Protein AF-A0A382DZ27-F1 (afdb_monomer_lite)

pLDDT: mean 84.79, std 19.78, range [27.97, 98.88]

Foldseek 3Di:
DPVPPLVCPLVVVVVVVVVVPVVDPDDPVCVVVVSPPGADDDAKDKEFDQDAAPEEDEAKGKTWMDIDDPQAWQWKWKDKQNDTDDIDRDPRHIDTDGCLQDDAQDKIKIKMWIAHPSRRIDIYDIGIYGYHQWDDFPNDTDRLNPAQEDACCPPPDDDDGPPSVVSNVNHDYYHND

Secondary structure (DSSP, 8-state):
--TTTHHHHHHHHHHHHHHHHTTS---STTHHHHTTSS---PPPEEEE-S--TTEEE-SEEEEEEEEE-TT-EEEEEEEETTEEEEEE-SSSEEEEEE-TTS-TT-EEEEEEEEEETT--EEEPPPEEEEE--EEEETTEEEETTT--EEE-TTS---SPPPGGGGG-TT--EEE--

Radius of gyration: 27.06 Å; chains: 1; bounding box: 63×28×80 Å

InterPro domains:
  IPR013783 Immunoglobulin-like fold [G3DSA:2.60.40.10] (42-137)
  IPR025875 Leucine rich repeat 4 [PF12799] (148-176)
  IPR032675 Leucine-rich repeat domain superfamily [G3DSA:3.80.10.10] (139-177)

Sequence (177 aa):
MVFKVYFKICFVNFVYIVKLYMKKTLPLLPILFLIYWGCDKTPPTVSISSHNSGQFVNQTVTIIVTTQDNKGISRVEFFIDDSHISTDSKSPYEYNWNTTQYDDGSEHIVKVISYDNFDNSTESQPILLIIDNRVYLWGEYYSVLNTTELDLSSNQITGSIPPEIRNLTNLTSLNLS

Organism: NCBI:txid408172

Structure (mmCIF, N/CA/C/O backbone):
data_AF-A0A382DZ27-F1
#
_entry.id   AF-A0A382DZ27-F1
#
loop_
_atom_site.group_PDB
_atom_site.id
_atom_site.type_symbol
_atom_site.label_atom_id
_atom_site.label_alt_id
_atom_site.label_comp_id
_atom_site.label_asym_id
_atom_site.label_entity_id
_atom_site.label_seq_id
_atom_site.pdbx_PDB_ins_code
_atom_site.Cartn_x
_atom_site.Cartn_y
_atom_site.Cartn_z
_atom_site.occupancy
_atom_site.B_iso_or_equiv
_atom_site.auth_seq_id
_atom_site.auth_comp_id
_atom_site.auth_asym_id
_atom_site.auth_atom_id
_atom_site.pdbx_PDB_model_num
ATOM 1 N N . MET A 1 1 ? 24.396 -15.685 -7.173 1.00 39.00 1 MET A N 1
ATOM 2 C CA . MET A 1 1 ? 24.407 -16.409 -8.469 1.00 39.00 1 MET A CA 1
ATOM 3 C C . MET A 1 1 ? 23.460 -15.743 -9.484 1.00 39.00 1 MET A C 1
ATOM 5 O O . MET A 1 1 ? 22.723 -16.434 -10.165 1.00 39.00 1 MET A O 1
ATOM 9 N N . VAL A 1 2 ? 23.486 -14.404 -9.615 1.00 34.19 2 VAL A N 1
ATOM 10 C CA . VAL A 1 2 ? 22.528 -13.648 -10.465 1.00 34.19 2 VAL A CA 1
ATOM 11 C C . VAL A 1 2 ? 23.233 -12.668 -11.426 1.00 34.19 2 VAL A C 1
ATOM 13 O O . VAL A 1 2 ? 22.776 -12.455 -12.540 1.00 34.19 2 VAL A O 1
ATOM 16 N N . PHE A 1 3 ? 24.455 -12.220 -11.112 1.00 27.97 3 PHE A N 1
ATOM 17 C CA . PHE A 1 3 ? 25.278 -11.376 -12.001 1.00 27.97 3 PHE A CA 1
ATOM 18 C C . PHE A 1 3 ? 25.786 -12.056 -13.292 1.00 27.97 3 PHE A C 1
ATOM 20 O O . PHE A 1 3 ? 26.314 -11.392 -14.179 1.00 27.97 3 PHE A O 1
ATOM 27 N N . LYS A 1 4 ? 25.649 -13.383 -13.425 1.00 28.03 4 LYS A N 1
ATOM 28 C CA . LYS A 1 4 ? 26.216 -14.155 -14.550 1.00 28.03 4 LYS A CA 1
ATOM 29 C C . LYS A 1 4 ? 25.257 -14.345 -15.736 1.00 28.03 4 LYS A C 1
ATOM 31 O O . LYS A 1 4 ? 25.682 -14.885 -16.755 1.00 28.03 4 LYS A O 1
ATOM 36 N N . VAL A 1 5 ? 23.992 -13.929 -15.617 1.00 35.69 5 VAL A N 1
ATOM 37 C CA . VAL A 1 5 ? 22.956 -14.193 -16.637 1.00 35.69 5 VAL A CA 1
ATOM 38 C C . VAL A 1 5 ? 22.749 -12.997 -17.582 1.00 35.69 5 VAL A C 1
ATOM 40 O O . VAL A 1 5 ? 22.681 -13.207 -18.790 1.00 35.69 5 VAL A O 1
ATOM 43 N N . TYR A 1 6 ? 22.799 -11.751 -17.097 1.00 38.47 6 TYR A N 1
ATOM 44 C CA . TYR A 1 6 ? 22.584 -10.554 -17.935 1.00 38.47 6 TYR A CA 1
ATOM 45 C C . TYR A 1 6 ? 23.713 -10.252 -18.920 1.00 38.47 6 TYR A C 1
ATOM 47 O O . TYR A 1 6 ? 23.461 -9.856 -20.058 1.00 38.47 6 TYR A O 1
ATOM 55 N N . PHE A 1 7 ? 24.960 -10.573 -18.555 1.00 38.50 7 PHE A N 1
ATOM 56 C CA . PHE A 1 7 ? 26.080 -10.506 -19.499 1.00 38.50 7 PHE A CA 1
ATOM 57 C C . PHE A 1 7 ? 25.850 -11.412 -20.720 1.00 38.50 7 PHE A C 1
ATOM 59 O O . PHE A 1 7 ? 26.434 -11.199 -21.774 1.00 38.50 7 PHE A O 1
ATOM 66 N N . LYS A 1 8 ? 24.977 -12.420 -20.613 1.00 42.62 8 LYS A N 1
ATOM 67 C CA . LYS A 1 8 ? 24.730 -13.382 -21.681 1.00 42.62 8 LYS A CA 1
ATOM 68 C C . LYS A 1 8 ? 23.826 -12.816 -22.782 1.00 42.62 8 LYS A C 1
ATOM 70 O O . LYS A 1 8 ? 24.073 -13.129 -23.934 1.00 42.62 8 LYS A O 1
ATOM 75 N N . ILE A 1 9 ? 22.846 -11.954 -22.498 1.00 46.66 9 ILE A N 1
ATOM 76 C CA . ILE A 1 9 ? 21.871 -11.517 -23.522 1.00 46.66 9 ILE A CA 1
ATOM 77 C C . ILE A 1 9 ? 22.443 -10.414 -24.427 1.00 46.66 9 ILE A C 1
ATOM 79 O O . ILE A 1 9 ? 22.418 -10.565 -25.651 1.00 46.66 9 ILE A O 1
ATOM 83 N N . CYS A 1 10 ? 23.077 -9.374 -23.867 1.00 53.38 10 CYS A N 1
ATOM 84 C CA . CYS A 1 10 ? 23.741 -8.354 -24.693 1.00 53.38 10 CYS A CA 1
ATOM 85 C C . CYS A 1 10 ? 24.974 -8.915 -25.443 1.00 53.38 10 CYS A C 1
ATOM 87 O O . CYS A 1 10 ? 25.313 -8.435 -26.523 1.00 53.38 10 CYS A O 1
ATOM 89 N N . PHE A 1 11 ? 25.609 -9.985 -24.938 1.00 51.81 11 PHE A N 1
ATOM 90 C CA . PHE A 1 11 ? 26.748 -10.642 -25.599 1.00 51.81 11 PHE A CA 1
ATOM 91 C C . PHE A 1 11 ? 26.336 -11.709 -26.634 1.00 51.81 11 PHE A C 1
ATOM 93 O O . PHE A 1 11 ? 27.044 -11.912 -27.617 1.00 51.81 11 PHE A O 1
ATOM 100 N N . VAL A 1 12 ? 25.187 -12.381 -26.482 1.00 52.03 12 VAL A N 1
ATOM 101 C CA . VAL A 1 12 ? 24.709 -13.390 -27.454 1.00 52.03 12 VAL A CA 1
ATOM 102 C C . VAL A 1 12 ? 24.369 -12.754 -28.806 1.00 52.03 12 VAL A C 1
ATOM 104 O O . VAL A 1 12 ? 24.756 -13.308 -29.838 1.00 52.03 12 VAL A O 1
ATOM 107 N N . ASN A 1 13 ? 23.754 -11.565 -28.822 1.00 51.75 13 ASN A N 1
ATOM 108 C CA . ASN A 1 13 ? 23.554 -10.806 -30.065 1.00 51.75 13 ASN A CA 1
ATOM 109 C C . ASN A 1 13 ? 24.892 -10.393 -30.700 1.00 51.75 13 ASN A C 1
ATOM 111 O O . ASN A 1 13 ? 25.068 -10.522 -31.910 1.00 51.75 13 ASN A O 1
ATOM 115 N N . PHE A 1 14 ? 25.876 -10.001 -29.885 1.00 54.84 14 PHE A N 1
ATOM 116 C CA . PHE A 1 14 ? 27.221 -9.667 -30.355 1.00 54.84 14 PHE A CA 1
ATOM 117 C C . PHE A 1 14 ? 27.921 -10.865 -31.029 1.00 54.84 14 PHE A C 1
ATOM 119 O O . PHE A 1 14 ? 28.419 -10.742 -32.147 1.00 54.84 14 PHE A O 1
ATOM 126 N N . VAL A 1 15 ? 27.894 -12.058 -30.420 1.00 54.09 15 VAL A N 1
ATOM 127 C CA . VAL A 1 15 ? 28.531 -13.268 -30.982 1.00 54.09 15 VAL A CA 1
ATOM 128 C C . VAL A 1 15 ? 27.838 -13.748 -32.263 1.00 54.09 15 VAL A C 1
ATOM 130 O O . VAL A 1 15 ? 28.518 -14.166 -33.202 1.00 54.09 15 VAL A O 1
ATOM 133 N N . TYR A 1 16 ? 26.504 -13.685 -32.340 1.00 53.78 16 TYR A N 1
ATOM 134 C CA . TYR A 1 16 ? 25.759 -14.115 -33.531 1.00 53.78 16 TYR A CA 1
ATOM 135 C C . TYR A 1 16 ? 26.014 -13.189 -34.733 1.00 53.78 16 TYR A C 1
ATOM 137 O O . TYR A 1 16 ? 26.235 -13.668 -35.849 1.00 53.78 16 TYR A O 1
ATOM 145 N N . ILE A 1 17 ? 26.090 -11.874 -34.492 1.00 53.06 17 ILE A N 1
ATOM 146 C CA . ILE A 1 17 ? 26.438 -10.868 -35.506 1.00 53.06 17 ILE A CA 1
ATOM 147 C C . ILE A 1 17 ? 27.877 -11.076 -36.006 1.00 53.06 17 ILE A C 1
ATOM 149 O O . ILE A 1 17 ? 28.097 -11.136 -37.216 1.00 53.06 17 ILE A O 1
ATOM 153 N N . VAL A 1 18 ? 28.847 -11.303 -35.111 1.00 53.44 18 VAL A N 1
ATOM 154 C CA . VAL A 1 18 ? 30.246 -11.599 -35.488 1.00 53.44 18 VAL A CA 1
ATOM 155 C C . VAL A 1 18 ? 30.354 -12.883 -36.331 1.00 53.44 18 VAL A C 1
ATOM 157 O O . VAL A 1 18 ? 31.109 -12.931 -37.305 1.00 53.44 18 VAL A O 1
ATOM 160 N N . LYS A 1 19 ? 29.563 -13.921 -36.024 1.00 51.75 19 LYS A N 1
ATOM 161 C CA . LYS A 1 19 ? 29.595 -15.219 -36.729 1.00 51.75 19 LYS A CA 1
ATOM 162 C C . LYS A 1 19 ? 29.004 -15.163 -38.146 1.00 51.75 19 LYS A C 1
ATOM 164 O O . LYS A 1 19 ? 29.473 -15.889 -39.023 1.00 51.75 19 LYS A O 1
ATOM 169 N N . LEU A 1 20 ? 28.013 -14.302 -38.388 1.00 48.69 20 LEU A N 1
ATOM 170 C CA . LEU A 1 20 ? 27.491 -14.009 -39.732 1.00 48.69 20 LEU A CA 1
ATOM 171 C C . LEU A 1 20 ? 28.478 -13.162 -40.560 1.00 48.69 20 LEU A C 1
ATOM 173 O O . LEU A 1 20 ? 28.578 -13.353 -41.773 1.00 48.69 20 LEU A O 1
ATOM 177 N N . TYR A 1 21 ? 29.253 -12.291 -39.906 1.00 50.06 21 TYR A N 1
ATOM 178 C CA . TYR A 1 21 ? 30.244 -11.413 -40.541 1.00 50.06 21 TYR A CA 1
ATOM 179 C C . TYR A 1 21 ? 31.521 -12.130 -40.997 1.00 50.06 21 TYR A C 1
ATOM 181 O O . TYR A 1 21 ? 32.028 -11.837 -42.076 1.00 50.06 21 TYR A O 1
ATOM 189 N N . MET A 1 22 ? 31.997 -13.140 -40.263 1.00 53.91 22 MET A N 1
ATOM 190 C CA . MET A 1 22 ? 33.170 -13.947 -40.659 1.00 53.91 22 MET A CA 1
ATOM 191 C C . MET A 1 22 ? 32.984 -14.723 -41.983 1.00 53.91 22 MET A C 1
ATOM 193 O O . MET A 1 22 ? 33.917 -15.369 -42.454 1.00 53.91 22 MET A O 1
ATOM 197 N N . LYS A 1 23 ? 31.791 -14.675 -42.596 1.00 54.47 23 LYS A N 1
ATOM 198 C CA . LYS A 1 23 ? 31.487 -15.282 -43.901 1.00 54.47 23 LYS A CA 1
ATOM 199 C C . LYS A 1 23 ? 31.355 -14.286 -45.063 1.00 54.47 23 LYS A C 1
ATOM 201 O O . LYS A 1 23 ? 31.225 -14.742 -46.197 1.00 54.47 23 LYS A O 1
ATOM 206 N N . LYS A 1 24 ? 31.379 -12.963 -44.840 1.00 51.59 24 LYS A N 1
ATOM 207 C CA . LYS A 1 24 ? 31.297 -11.958 -45.919 1.00 51.59 24 LYS A CA 1
ATOM 208 C C . LYS A 1 24 ? 32.188 -10.749 -45.631 1.00 51.59 24 LYS A C 1
ATOM 210 O O . LYS A 1 24 ? 32.044 -10.092 -44.608 1.00 51.59 24 LYS A O 1
ATOM 215 N N . THR A 1 25 ? 33.067 -10.426 -46.576 1.00 55.50 25 THR A N 1
ATOM 216 C CA . THR A 1 25 ? 33.935 -9.240 -46.566 1.00 55.50 25 THR A CA 1
ATOM 217 C C . THR A 1 25 ? 33.110 -7.962 -46.768 1.00 55.50 25 THR A C 1
ATOM 219 O O . THR A 1 25 ? 33.001 -7.455 -47.882 1.00 55.50 25 THR A O 1
ATOM 222 N N . LEU A 1 26 ? 32.484 -7.460 -45.704 1.00 53.16 26 LEU A N 1
ATOM 223 C CA . LEU A 1 26 ? 31.888 -6.121 -45.657 1.00 53.16 26 LEU A CA 1
ATOM 224 C C . LEU A 1 26 ? 32.853 -5.146 -44.955 1.00 53.16 26 LEU A C 1
ATOM 226 O O . LEU A 1 26 ? 33.535 -5.553 -44.011 1.00 53.16 26 LEU A O 1
ATOM 230 N N . PRO A 1 27 ? 32.945 -3.877 -45.402 1.00 55.03 27 PRO A N 1
ATOM 231 C CA . PRO A 1 27 ? 33.839 -2.886 -44.803 1.00 55.03 27 PRO A CA 1
ATOM 232 C C . PRO A 1 27 ? 33.470 -2.632 -43.333 1.00 55.03 27 PRO A C 1
ATOM 234 O O . PRO A 1 27 ? 32.300 -2.699 -42.980 1.00 55.03 27 PRO A O 1
ATOM 237 N N . LEU A 1 28 ? 34.455 -2.313 -42.484 1.00 52.47 28 LEU A N 1
ATOM 238 C CA . LEU A 1 28 ? 34.306 -2.138 -41.024 1.00 52.47 28 LEU A CA 1
ATOM 239 C C . LEU A 1 28 ? 33.434 -0.934 -40.602 1.00 52.47 28 LEU A C 1
ATOM 241 O O . LEU A 1 28 ? 33.031 -0.839 -39.444 1.00 52.47 28 LEU A O 1
ATOM 245 N N . LEU A 1 29 ? 33.129 -0.009 -41.517 1.00 50.12 29 LEU A N 1
ATOM 246 C CA . LEU A 1 29 ? 32.519 1.284 -41.186 1.00 50.12 29 LEU A CA 1
ATOM 247 C C . LEU A 1 29 ? 31.009 1.304 -40.825 1.00 50.12 29 LEU A C 1
ATOM 249 O O . LEU A 1 29 ? 30.630 2.226 -40.109 1.00 50.12 29 LEU A O 1
ATOM 253 N N . PRO A 1 30 ? 30.126 0.349 -41.199 1.00 51.31 30 PRO A N 1
ATOM 254 C CA . PRO A 1 30 ? 28.753 0.318 -40.692 1.00 51.31 30 PRO A CA 1
ATOM 255 C C . PRO A 1 30 ? 28.637 -0.408 -39.335 1.00 51.31 30 PRO A C 1
ATOM 257 O O . PRO A 1 30 ? 27.558 -0.450 -38.748 1.00 51.31 30 PRO A O 1
ATOM 260 N N . ILE A 1 31 ? 29.727 -0.988 -38.814 1.00 48.97 31 ILE A N 1
ATOM 261 C CA . ILE A 1 31 ? 29.699 -1.905 -37.659 1.00 48.97 31 ILE A CA 1
ATOM 262 C C . ILE A 1 31 ? 29.594 -1.155 -36.325 1.00 48.97 31 ILE A C 1
ATOM 264 O O . ILE A 1 31 ? 28.965 -1.654 -35.393 1.00 48.97 31 ILE A O 1
ATOM 268 N N . LEU A 1 32 ? 30.114 0.075 -36.236 1.00 47.22 32 LEU A N 1
ATOM 269 C CA . LEU A 1 32 ? 29.986 0.889 -35.020 1.00 47.22 32 LEU A CA 1
ATOM 270 C C . LEU A 1 32 ? 28.517 1.261 -34.718 1.00 47.22 32 LEU A C 1
ATOM 272 O O . LEU A 1 32 ? 28.166 1.479 -33.563 1.00 47.22 32 LEU A O 1
ATOM 276 N N . PHE A 1 33 ? 27.645 1.264 -35.736 1.00 48.16 33 PHE A N 1
ATOM 277 C CA . PHE A 1 33 ? 26.234 1.652 -35.614 1.00 48.16 33 PHE A CA 1
ATOM 278 C C . PHE A 1 33 ? 25.325 0.524 -35.087 1.00 48.16 33 PHE A C 1
ATOM 280 O O . PHE A 1 33 ? 24.281 0.793 -34.504 1.00 48.16 33 PHE A O 1
ATOM 287 N N . LEU A 1 34 ? 25.723 -0.747 -35.240 1.00 47.00 34 LEU A N 1
ATOM 288 C CA . LEU A 1 34 ? 24.905 -1.906 -34.843 1.00 47.00 34 LEU A CA 1
ATOM 289 C C . LEU A 1 34 ? 25.119 -2.346 -33.385 1.00 47.00 34 LEU A C 1
ATOM 291 O O . LEU A 1 34 ? 24.258 -3.005 -32.810 1.00 47.00 34 LEU A O 1
ATOM 295 N N . ILE A 1 35 ? 26.244 -1.973 -32.767 1.00 49.31 35 ILE A N 1
ATOM 296 C CA . ILE A 1 35 ? 26.586 -2.366 -31.386 1.00 49.31 35 ILE A CA 1
ATOM 297 C C . ILE A 1 35 ? 25.888 -1.450 -30.355 1.00 49.31 35 ILE A C 1
ATOM 299 O O . ILE A 1 35 ? 25.727 -1.831 -29.199 1.00 49.31 35 ILE A O 1
ATOM 303 N N . TYR A 1 36 ? 25.408 -0.270 -30.773 1.00 49.34 36 TYR A N 1
ATOM 304 C CA . TYR A 1 36 ? 24.824 0.755 -29.893 1.00 49.34 36 TYR A CA 1
ATOM 305 C C . TYR A 1 36 ? 23.282 0.734 -29.807 1.00 49.34 36 TYR A C 1
ATOM 307 O O . TYR A 1 36 ? 22.690 1.623 -29.204 1.00 49.34 36 TYR A O 1
ATOM 315 N N . TRP A 1 37 ? 22.606 -0.252 -30.411 1.00 51.59 37 TRP A N 1
ATOM 316 C CA . TRP A 1 37 ? 21.138 -0.246 -30.576 1.00 51.59 37 TRP A CA 1
ATOM 317 C C . TRP A 1 37 ? 20.382 -1.404 -29.898 1.00 51.59 37 TRP A C 1
ATOM 319 O O . TRP A 1 37 ? 19.189 -1.569 -30.142 1.00 51.59 37 TRP A O 1
ATOM 329 N N . GLY A 1 38 ? 21.031 -2.205 -29.043 1.00 63.28 38 GLY A N 1
ATOM 330 C CA . GLY A 1 38 ? 20.425 -3.449 -28.530 1.00 63.28 38 GLY A CA 1
ATOM 331 C C . GLY A 1 38 ? 20.504 -3.717 -27.026 1.00 63.28 38 GLY A C 1
ATOM 332 O O . GLY A 1 38 ? 20.096 -4.795 -26.610 1.00 63.28 38 GLY A O 1
ATOM 333 N N . CYS A 1 39 ? 21.045 -2.808 -26.216 1.00 75.56 39 CYS A N 1
ATOM 334 C CA . CYS A 1 39 ? 21.205 -3.020 -24.775 1.00 75.56 39 CYS A CA 1
ATOM 335 C C . CYS A 1 39 ? 20.844 -1.721 -24.052 1.00 75.56 39 CYS A C 1
ATOM 337 O O . CYS A 1 39 ? 21.488 -0.703 -24.314 1.00 75.56 39 CYS A O 1
ATOM 339 N N . ASP A 1 40 ? 19.823 -1.750 -23.196 1.00 87.56 40 ASP A N 1
ATOM 340 C CA . ASP A 1 40 ? 19.620 -0.677 -22.225 1.00 87.56 40 ASP A CA 1
ATOM 341 C C . ASP A 1 40 ? 20.504 -0.911 -20.998 1.00 87.56 40 ASP A C 1
ATOM 343 O O . ASP A 1 40 ? 20.808 -2.051 -20.646 1.00 87.56 40 ASP A O 1
ATOM 347 N N . LYS A 1 41 ? 20.974 0.187 -20.416 1.00 91.88 41 LYS A N 1
ATOM 348 C CA . LYS A 1 41 ? 21.718 0.229 -19.152 1.00 91.88 41 LYS A CA 1
ATOM 349 C C . LYS A 1 41 ? 21.242 1.356 -18.244 1.00 91.88 41 LYS A C 1
ATOM 351 O O . LYS A 1 41 ? 21.776 1.514 -17.147 1.00 91.88 41 LYS A O 1
ATOM 356 N N . THR A 1 42 ? 20.334 2.198 -18.725 1.00 95.38 42 THR A N 1
ATOM 357 C CA . THR A 1 42 ? 19.740 3.253 -17.919 1.00 95.38 42 THR A CA 1
ATOM 358 C C . THR A 1 42 ? 18.727 2.584 -16.999 1.00 95.38 42 THR A C 1
ATOM 360 O O . THR A 1 42 ? 17.910 1.811 -17.484 1.00 95.38 42 THR A O 1
ATOM 363 N N . PRO A 1 43 ? 18.814 2.769 -15.677 1.00 96.81 43 PRO A N 1
ATOM 364 C CA . PRO A 1 43 ? 17.796 2.264 -14.777 1.00 96.81 43 PRO A CA 1
ATOM 365 C C . PRO A 1 43 ? 16.578 3.201 -14.743 1.00 96.81 43 PRO A C 1
ATOM 367 O O . PRO A 1 43 ? 16.726 4.408 -14.970 1.00 96.81 43 PRO A O 1
ATOM 370 N N . PRO A 1 44 ? 15.393 2.682 -14.379 1.00 98.44 44 PRO A N 1
ATOM 371 C CA . PRO A 1 44 ? 14.185 3.488 -14.281 1.00 98.44 44 PRO A CA 1
ATOM 372 C C . PRO A 1 44 ? 14.301 4.555 -13.185 1.00 98.44 44 PRO A C 1
ATOM 374 O O . PRO A 1 44 ? 14.974 4.375 -12.173 1.00 98.44 44 PRO A O 1
ATOM 377 N N . THR A 1 45 ? 13.570 5.655 -13.324 1.00 98.56 45 THR A N 1
ATOM 378 C CA . THR A 1 45 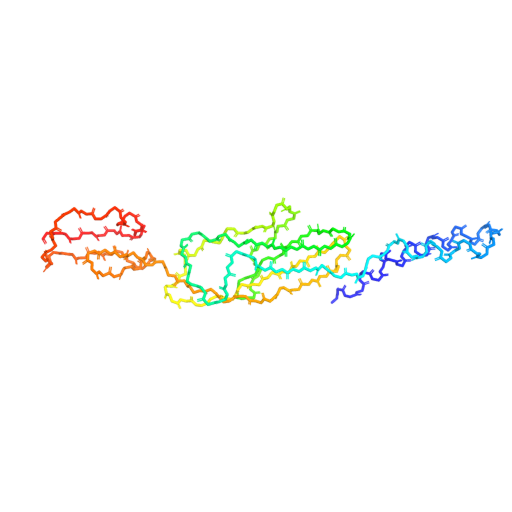? 13.246 6.549 -12.199 1.00 98.56 45 THR A CA 1
ATOM 379 C C . THR A 1 45 ? 12.024 6.016 -11.457 1.00 98.56 45 THR A C 1
ATOM 381 O O . THR A 1 45 ? 11.130 5.453 -12.091 1.00 98.56 45 THR A O 1
ATOM 384 N N . VAL A 1 46 ? 11.960 6.161 -10.130 1.00 98.75 46 VAL A N 1
ATOM 385 C CA . VAL A 1 46 ? 10.817 5.687 -9.331 1.00 98.75 46 VAL A CA 1
ATOM 386 C C . VAL A 1 46 ? 10.606 6.523 -8.066 1.00 98.75 46 VAL A C 1
ATOM 388 O O . VAL A 1 46 ? 11.563 6.891 -7.383 1.00 98.75 46 VAL A O 1
ATOM 391 N N . SER A 1 47 ? 9.346 6.805 -7.740 1.00 98.31 47 SER A N 1
ATOM 392 C CA . SER A 1 47 ? 8.920 7.419 -6.481 1.00 98.31 47 SER A CA 1
ATOM 393 C C . SER A 1 47 ? 7.516 6.957 -6.078 1.00 98.31 47 SER A C 1
ATOM 395 O O . SER A 1 47 ? 6.668 6.669 -6.924 1.00 98.31 47 SER A O 1
ATOM 397 N N . ILE A 1 48 ? 7.262 6.900 -4.769 1.00 98.62 48 ILE A N 1
ATOM 398 C CA . ILE A 1 48 ? 5.913 6.710 -4.224 1.00 98.62 48 ILE A CA 1
ATOM 399 C C . ILE A 1 48 ? 5.232 8.083 -4.203 1.00 98.62 48 ILE A C 1
ATOM 401 O O . ILE A 1 48 ? 5.775 9.024 -3.629 1.00 98.62 48 ILE A O 1
ATOM 405 N N . SER A 1 49 ? 4.074 8.210 -4.853 1.00 97.12 49 SER A N 1
ATOM 406 C CA . SER A 1 49 ? 3.381 9.495 -5.047 1.00 97.12 49 SER A CA 1
ATOM 407 C C . SER A 1 49 ? 2.082 9.638 -4.254 1.00 97.12 49 SER A C 1
ATOM 409 O O . SER A 1 49 ? 1.516 10.726 -4.219 1.00 97.12 49 SER A O 1
ATOM 411 N N . SER A 1 50 ? 1.583 8.564 -3.636 1.00 97.06 50 SER A N 1
ATOM 412 C CA . SER A 1 50 ? 0.303 8.580 -2.914 1.00 97.06 50 SER A CA 1
ATOM 413 C C . SER A 1 50 ? 0.379 9.123 -1.483 1.00 97.06 50 SER A C 1
ATOM 415 O O . SER A 1 50 ? -0.638 9.578 -0.971 1.00 97.06 50 SER A O 1
ATOM 417 N N . HIS A 1 51 ? 1.544 9.070 -0.826 1.00 97.62 51 HIS A N 1
ATOM 418 C CA . HIS A 1 51 ? 1.679 9.381 0.604 1.00 97.62 51 HIS A CA 1
ATOM 419 C C . HIS A 1 51 ? 2.999 10.076 0.931 1.00 97.62 51 HIS A C 1
ATOM 421 O O . HIS A 1 51 ? 3.991 9.920 0.218 1.00 97.62 51 HIS A O 1
ATOM 427 N N . ASN A 1 52 ? 3.011 10.789 2.057 1.00 96.75 52 ASN A N 1
ATOM 428 C CA . ASN A 1 52 ? 4.221 11.366 2.634 1.00 96.75 52 ASN A CA 1
ATOM 429 C C . ASN A 1 52 ? 4.742 10.494 3.781 1.00 96.75 52 ASN A C 1
ATOM 431 O O . ASN A 1 52 ? 3.967 9.853 4.488 1.00 96.75 52 ASN A O 1
ATOM 435 N N . SER A 1 53 ? 6.057 10.511 3.998 1.00 98.12 53 SER A N 1
ATOM 436 C CA . SER A 1 53 ? 6.664 9.834 5.148 1.00 98.12 53 SER A CA 1
ATOM 437 C C . SER A 1 53 ? 6.178 10.447 6.472 1.00 98.12 53 SER A C 1
ATOM 439 O O . SER A 1 53 ? 6.100 11.669 6.595 1.00 98.12 53 SER A O 1
ATOM 441 N N . GLY A 1 54 ? 5.851 9.601 7.449 1.00 97.81 54 GLY A N 1
ATOM 442 C CA . GLY A 1 54 ? 5.274 9.952 8.750 1.00 97.81 54 GLY A CA 1
ATOM 443 C C . GLY A 1 54 ? 3.747 10.105 8.760 1.00 97.81 54 GLY A C 1
ATOM 444 O O . GLY A 1 54 ? 3.187 10.525 9.770 1.00 97.81 54 GLY A O 1
ATOM 445 N N . GLN A 1 55 ? 3.058 9.813 7.654 1.00 98.19 55 GLN A N 1
ATOM 446 C CA . GLN A 1 55 ? 1.605 9.952 7.564 1.00 98.19 55 GLN A CA 1
ATOM 447 C C . GLN A 1 55 ? 0.869 8.833 8.321 1.00 98.19 55 GLN A C 1
ATOM 449 O O . GLN A 1 55 ? 1.228 7.661 8.213 1.00 98.19 55 GLN A O 1
ATOM 454 N N . PHE A 1 56 ? -0.215 9.197 9.016 1.00 97.38 56 PHE A N 1
ATOM 455 C CA . PHE A 1 56 ? -1.179 8.240 9.564 1.00 97.38 56 PHE A CA 1
ATOM 456 C C . PHE A 1 56 ? -2.116 7.715 8.472 1.00 97.38 56 PHE A C 1
ATOM 458 O O . PHE A 1 56 ? -2.666 8.499 7.689 1.00 97.38 56 PHE A O 1
ATOM 465 N N . VAL A 1 57 ? -2.316 6.401 8.428 1.00 97.69 57 VAL A N 1
ATOM 466 C CA . VAL A 1 57 ? -3.156 5.716 7.438 1.00 97.69 57 VAL A CA 1
ATOM 467 C C . VAL A 1 57 ? -4.039 4.654 8.098 1.00 97.69 57 VAL A C 1
ATOM 469 O O . VAL A 1 57 ? -3.719 4.157 9.176 1.00 97.69 57 VAL A O 1
ATOM 472 N N . ASN A 1 58 ? -5.170 4.315 7.471 1.00 95.06 58 ASN A N 1
ATOM 473 C CA . ASN A 1 58 ? -6.128 3.361 8.028 1.00 95.06 58 ASN A CA 1
ATOM 474 C C . ASN A 1 58 ? -6.911 2.592 6.961 1.00 95.06 58 ASN A C 1
ATOM 476 O O . ASN A 1 58 ? -6.934 2.972 5.790 1.00 95.06 58 ASN A O 1
ATOM 480 N N . GLN A 1 59 ? -7.586 1.526 7.397 1.00 91.31 59 GLN A N 1
ATOM 481 C CA . GLN A 1 59 ? -8.413 0.657 6.560 1.00 91.31 59 GLN A CA 1
ATOM 482 C C . GLN A 1 59 ? -7.664 0.095 5.341 1.00 91.31 59 GLN A C 1
ATOM 484 O O . GLN A 1 59 ? -6.793 -0.754 5.479 1.00 91.31 59 GLN A O 1
ATOM 489 N N . THR A 1 60 ? -8.050 0.491 4.128 1.00 95.44 60 THR A N 1
ATOM 490 C CA . THR A 1 60 ? -7.363 0.108 2.894 1.00 95.44 60 THR A CA 1
ATOM 491 C C . THR A 1 60 ? -6.709 1.339 2.298 1.00 95.44 60 THR A C 1
ATOM 493 O O . THR A 1 60 ? -7.371 2.344 2.044 1.00 95.44 60 THR A O 1
ATOM 496 N N . VAL A 1 61 ? -5.408 1.233 2.061 1.00 97.25 61 VAL A N 1
ATOM 497 C CA . VAL A 1 61 ? -4.534 2.326 1.649 1.00 97.25 61 VAL A CA 1
ATOM 498 C C . VAL A 1 61 ? -3.959 1.995 0.279 1.00 97.25 61 VAL A C 1
ATOM 500 O O . VAL A 1 61 ? -3.294 0.974 0.117 1.00 97.25 61 VAL A O 1
ATOM 503 N N . THR A 1 62 ? -4.191 2.843 -0.722 1.00 98.38 62 THR A N 1
ATOM 504 C CA . THR A 1 62 ? -3.661 2.619 -2.076 1.00 98.38 62 THR A CA 1
ATOM 505 C C . THR A 1 62 ? -2.285 3.261 -2.225 1.00 98.38 62 THR A C 1
ATOM 507 O O . THR A 1 62 ? -2.151 4.484 -2.194 1.00 98.38 62 THR A O 1
ATOM 510 N N . ILE A 1 63 ? -1.248 2.446 -2.404 1.00 98.62 63 ILE A N 1
ATOM 511 C CA . ILE A 1 63 ? 0.110 2.898 -2.711 1.00 98.62 63 ILE A CA 1
ATOM 512 C C . ILE A 1 63 ? 0.231 3.093 -4.222 1.00 98.62 63 ILE A C 1
ATOM 514 O O . ILE A 1 63 ? 0.165 2.120 -4.967 1.00 98.62 63 ILE A O 1
ATOM 518 N N . ILE A 1 64 ? 0.420 4.337 -4.668 1.00 98.56 64 ILE A N 1
ATOM 519 C CA . ILE A 1 64 ? 0.562 4.694 -6.090 1.00 98.56 64 ILE A CA 1
ATOM 520 C C . ILE A 1 64 ? 2.021 5.036 -6.378 1.00 98.56 64 ILE A C 1
ATOM 522 O O . ILE A 1 64 ? 2.649 5.796 -5.632 1.00 98.56 64 ILE A O 1
ATOM 526 N N . VAL A 1 65 ? 2.545 4.502 -7.481 1.00 98.69 65 VAL A N 1
ATOM 527 C CA . VAL A 1 65 ? 3.943 4.662 -7.886 1.00 98.69 65 VAL A CA 1
ATOM 528 C C . VAL A 1 65 ? 4.046 5.438 -9.194 1.00 98.69 65 VAL A C 1
ATOM 530 O O . VAL A 1 65 ? 3.395 5.116 -10.188 1.00 98.69 65 VAL A O 1
ATOM 533 N N . THR A 1 66 ? 4.929 6.435 -9.214 1.00 98.31 66 THR A N 1
ATOM 534 C CA . THR A 1 66 ? 5.356 7.118 -10.437 1.00 98.31 66 THR A CA 1
ATOM 535 C C . THR A 1 66 ? 6.710 6.560 -10.855 1.00 98.31 66 THR A C 1
ATOM 537 O O . THR A 1 66 ? 7.667 6.593 -10.084 1.00 98.31 66 THR A O 1
ATOM 540 N N . THR A 1 67 ? 6.810 6.033 -12.074 1.00 98.62 67 THR A N 1
ATOM 541 C CA . THR A 1 67 ? 8.064 5.497 -12.611 1.00 98.62 67 THR A CA 1
ATOM 542 C C . THR A 1 67 ? 8.169 5.740 -14.111 1.00 98.62 67 THR A C 1
ATOM 544 O O . THR A 1 67 ? 7.160 5.756 -14.818 1.00 98.62 67 THR A O 1
ATOM 547 N N . GLN A 1 68 ? 9.386 5.978 -14.596 1.00 98.06 68 GLN A N 1
ATOM 548 C CA . GLN A 1 68 ? 9.644 6.253 -16.003 1.00 98.06 68 GLN A CA 1
ATOM 549 C C . GLN A 1 68 ? 11.030 5.758 -16.403 1.00 98.06 68 GLN A C 1
ATOM 551 O O . GLN A 1 68 ? 11.987 5.895 -15.643 1.00 98.06 68 GLN A O 1
ATOM 556 N N . ASP A 1 69 ? 11.124 5.225 -17.614 1.00 98.12 69 ASP A N 1
ATOM 557 C CA . ASP A 1 69 ? 12.356 4.725 -18.211 1.00 98.12 69 ASP A CA 1
ATOM 558 C C . ASP A 1 69 ? 12.326 4.927 -19.734 1.00 98.12 69 ASP A C 1
ATOM 560 O O . ASP A 1 69 ? 11.249 4.992 -20.336 1.00 98.12 69 ASP A O 1
ATOM 564 N N . ASN A 1 70 ? 13.492 5.025 -20.378 1.00 95.75 70 ASN A N 1
ATOM 565 C CA . ASN A 1 70 ? 13.598 5.248 -21.824 1.00 95.75 70 ASN A CA 1
ATOM 566 C C . ASN A 1 70 ? 13.262 4.021 -22.694 1.00 95.75 70 ASN A C 1
ATOM 568 O O . ASN A 1 70 ? 13.045 4.187 -23.899 1.00 95.75 70 ASN A O 1
ATOM 572 N N . LYS A 1 71 ? 13.230 2.805 -22.140 1.00 94.94 71 LYS A N 1
ATOM 573 C CA . LYS A 1 71 ? 12.781 1.569 -22.812 1.00 94.94 71 LYS A CA 1
ATOM 574 C C . LYS A 1 71 ? 11.556 0.937 -22.157 1.00 94.94 71 LYS A C 1
ATOM 576 O O . LYS A 1 71 ? 11.142 -0.156 -22.556 1.00 94.94 71 LYS A O 1
ATOM 581 N N . GLY A 1 72 ? 10.912 1.670 -21.257 1.00 95.75 72 GLY A N 1
ATOM 582 C CA . GLY A 1 72 ? 9.667 1.275 -20.620 1.00 95.75 72 GLY A CA 1
ATOM 583 C C . GLY A 1 72 ? 9.878 0.370 -19.412 1.00 95.75 72 GLY A C 1
ATOM 584 O O . GLY A 1 72 ? 10.937 -0.212 -19.202 1.00 95.75 72 GLY A O 1
ATOM 585 N N . ILE A 1 73 ? 8.822 0.264 -18.618 1.00 98.38 73 ILE A N 1
ATOM 586 C CA . ILE A 1 73 ? 8.823 -0.436 -17.337 1.00 98.38 73 ILE A CA 1
ATOM 587 C C . ILE A 1 73 ? 8.260 -1.843 -17.526 1.00 98.38 73 ILE A C 1
ATOM 589 O O . ILE A 1 73 ? 7.218 -2.018 -18.158 1.00 98.38 73 ILE A O 1
ATOM 593 N N . SER A 1 74 ? 8.949 -2.832 -16.962 1.00 98.38 74 SER A N 1
ATOM 594 C CA . SER A 1 74 ? 8.527 -4.233 -16.930 1.00 98.38 74 SER A CA 1
ATOM 595 C C . SER A 1 74 ? 7.600 -4.496 -15.746 1.00 98.38 74 SER A C 1
ATOM 597 O O . SER A 1 74 ? 6.510 -5.045 -15.911 1.00 98.38 74 SER A O 1
ATOM 599 N N . ARG A 1 75 ? 8.013 -4.078 -14.541 1.00 98.69 75 ARG A N 1
ATOM 600 C CA . ARG A 1 75 ? 7.247 -4.279 -13.304 1.00 98.69 75 ARG A CA 1
ATOM 601 C C . ARG A 1 75 ? 7.694 -3.357 -12.173 1.00 98.69 75 ARG A C 1
ATOM 603 O O . ARG A 1 75 ? 8.825 -2.879 -12.167 1.00 98.69 75 ARG A O 1
ATOM 610 N N . VAL A 1 76 ? 6.823 -3.202 -11.185 1.00 98.88 76 VAL A N 1
ATOM 611 C CA . VAL A 1 76 ? 7.093 -2.592 -9.884 1.00 98.88 76 VAL A CA 1
ATOM 612 C C . VAL A 1 76 ? 6.838 -3.633 -8.799 1.00 98.88 76 VAL A C 1
ATOM 614 O O . VAL A 1 76 ? 5.787 -4.268 -8.768 1.00 98.88 76 VAL A O 1
ATOM 617 N N . GLU A 1 77 ? 7.807 -3.827 -7.916 1.00 98.88 77 GLU A N 1
ATOM 618 C CA . GLU A 1 77 ? 7.713 -4.706 -6.753 1.00 98.88 77 GLU A CA 1
ATOM 619 C C . GLU A 1 77 ? 7.495 -3.861 -5.494 1.00 98.88 77 GLU A C 1
ATOM 621 O O . GLU A 1 77 ? 8.203 -2.878 -5.275 1.00 98.88 77 GLU A O 1
ATOM 626 N N . PHE A 1 78 ? 6.508 -4.234 -4.681 1.00 98.88 78 PHE A N 1
ATOM 627 C CA . PHE A 1 78 ? 6.102 -3.528 -3.468 1.00 98.88 78 PHE A CA 1
ATOM 628 C C . PHE A 1 78 ? 6.586 -4.277 -2.233 1.00 98.88 78 PHE A C 1
ATOM 630 O O . PHE A 1 78 ? 6.405 -5.495 -2.131 1.00 98.88 78 PHE A O 1
ATOM 637 N N . PHE A 1 79 ? 7.149 -3.535 -1.282 1.00 98.81 79 PHE A N 1
ATOM 638 C CA . PHE A 1 79 ? 7.678 -4.076 -0.039 1.00 98.81 79 PHE A CA 1
ATOM 639 C C . PHE A 1 79 ? 7.163 -3.291 1.166 1.00 98.81 79 PHE A C 1
ATOM 641 O O . PHE A 1 79 ? 7.055 -2.063 1.116 1.00 98.81 79 PHE A O 1
ATOM 648 N N . ILE A 1 80 ? 6.898 -4.017 2.250 1.00 98.50 80 ILE A N 1
ATOM 649 C CA . ILE A 1 80 ? 6.537 -3.480 3.565 1.00 98.50 80 ILE A CA 1
ATOM 650 C C . ILE A 1 80 ? 7.446 -4.163 4.585 1.00 98.50 80 ILE A C 1
ATOM 652 O O . ILE A 1 80 ? 7.515 -5.391 4.603 1.00 98.50 80 ILE A O 1
ATOM 656 N N . ASP A 1 81 ? 8.180 -3.377 5.373 1.00 98.25 81 ASP A N 1
ATOM 657 C CA . ASP A 1 81 ? 9.178 -3.852 6.349 1.00 98.25 81 ASP A CA 1
ATOM 658 C C . ASP A 1 81 ? 10.170 -4.856 5.746 1.00 98.25 81 ASP A C 1
ATOM 660 O O . ASP A 1 81 ? 10.393 -5.950 6.262 1.00 98.25 81 ASP A O 1
ATOM 664 N N . ASP A 1 82 ? 10.716 -4.497 4.582 1.00 97.19 82 ASP A N 1
ATOM 665 C CA . ASP A 1 82 ? 11.618 -5.319 3.762 1.00 97.19 82 ASP A CA 1
ATOM 666 C C . ASP A 1 82 ? 11.031 -6.637 3.222 1.00 97.19 82 ASP A C 1
ATOM 668 O O . ASP A 1 82 ? 11.681 -7.310 2.417 1.00 97.19 82 ASP A O 1
ATOM 672 N N . SER A 1 83 ? 9.791 -6.984 3.568 1.00 98.19 83 SER A N 1
ATOM 673 C CA . SER A 1 83 ? 9.090 -8.140 3.016 1.00 98.19 83 SER A CA 1
ATOM 674 C C . SER A 1 83 ? 8.476 -7.804 1.661 1.00 98.19 83 SER A C 1
ATOM 676 O O . SER A 1 83 ? 7.797 -6.789 1.520 1.00 98.19 83 SER A O 1
ATOM 678 N N . HIS A 1 84 ? 8.684 -8.662 0.658 1.00 98.12 84 HIS A N 1
ATOM 679 C CA . HIS A 1 84 ? 7.997 -8.559 -0.634 1.00 98.12 84 HIS A CA 1
ATOM 680 C C . HIS A 1 84 ? 6.514 -8.893 -0.457 1.00 98.12 84 HIS A C 1
ATOM 682 O O . HIS A 1 84 ? 6.177 -9.941 0.095 1.00 98.12 84 HIS A O 1
ATOM 688 N N . ILE A 1 85 ? 5.639 -7.998 -0.915 1.00 98.19 85 ILE A N 1
ATOM 689 C CA . ILE A 1 85 ? 4.187 -8.129 -0.742 1.00 98.19 85 ILE A CA 1
ATOM 690 C C . ILE A 1 85 ? 3.475 -8.339 -2.076 1.00 98.19 85 ILE A C 1
ATOM 692 O O . ILE A 1 85 ? 2.528 -9.120 -2.158 1.00 98.19 85 ILE A O 1
ATOM 696 N N . SER A 1 86 ? 3.898 -7.633 -3.126 1.00 98.50 86 SER A N 1
ATOM 697 C CA . SER A 1 86 ? 3.210 -7.670 -4.415 1.00 98.50 86 SER A CA 1
ATOM 698 C C . SER A 1 86 ? 4.119 -7.264 -5.571 1.00 98.50 86 SER A C 1
ATOM 700 O O . SER A 1 86 ? 5.161 -6.633 -5.387 1.00 98.50 86 SER A O 1
ATOM 702 N N . THR A 1 87 ? 3.693 -7.599 -6.784 1.00 98.75 87 THR A N 1
ATOM 703 C CA . THR A 1 87 ? 4.311 -7.171 -8.037 1.00 98.75 87 THR A CA 1
ATOM 704 C C . THR A 1 87 ? 3.218 -6.721 -8.995 1.00 98.75 87 THR A C 1
ATOM 706 O O . THR A 1 87 ? 2.304 -7.490 -9.289 1.00 98.75 87 THR A O 1
ATOM 709 N N . ASP A 1 88 ? 3.349 -5.512 -9.532 1.00 98.75 88 ASP A N 1
ATOM 710 C CA . ASP A 1 88 ? 2.476 -4.987 -10.576 1.00 98.75 88 ASP A CA 1
ATOM 711 C C . ASP A 1 88 ? 3.255 -4.801 -11.882 1.00 98.75 88 ASP A C 1
ATOM 713 O O . ASP A 1 88 ? 4.353 -4.253 -11.904 1.00 98.75 88 ASP A O 1
ATOM 717 N N . SER A 1 89 ? 2.693 -5.281 -12.986 1.00 98.19 89 SER A N 1
ATOM 718 C CA . SER A 1 89 ? 3.298 -5.228 -14.326 1.00 98.19 89 SER A CA 1
ATOM 719 C C . SER A 1 89 ? 2.503 -4.360 -15.300 1.00 98.19 89 SER A C 1
ATOM 721 O O . SER A 1 89 ? 2.819 -4.320 -16.490 1.00 98.19 89 SER A O 1
ATOM 723 N N . LYS A 1 90 ? 1.458 -3.665 -14.832 1.00 97.62 90 LYS A N 1
ATOM 724 C CA . LYS A 1 90 ? 0.590 -2.845 -15.680 1.00 97.62 90 LYS A CA 1
ATOM 725 C C . LYS A 1 90 ? 0.445 -1.452 -15.091 1.00 97.62 90 LYS A C 1
ATOM 727 O O . LYS A 1 90 ? 0.141 -1.293 -13.926 1.00 97.62 90 LYS A O 1
ATOM 732 N N . SER A 1 91 ? 0.639 -0.438 -15.927 1.00 96.00 91 SER A N 1
ATOM 733 C CA . SER A 1 91 ? 0.364 0.944 -15.537 1.00 96.00 91 SER A CA 1
ATOM 734 C C . SER A 1 91 ? -1.156 1.201 -15.532 1.00 96.00 91 SER A C 1
ATOM 736 O O . SER A 1 91 ? -1.828 0.734 -16.461 1.00 96.00 91 SER A O 1
ATOM 738 N N . PRO A 1 92 ? -1.707 1.960 -14.564 1.00 97.44 92 PRO A N 1
ATOM 739 C CA . PRO A 1 92 ? -1.025 2.603 -13.431 1.00 97.44 92 PRO A CA 1
ATOM 740 C C . PRO A 1 92 ? -0.534 1.592 -12.385 1.00 97.44 92 PRO A C 1
ATOM 742 O O . PRO A 1 92 ? -1.255 0.659 -12.066 1.00 97.44 92 PRO A O 1
ATOM 745 N N . TYR A 1 93 ? 0.684 1.798 -11.865 1.00 98.62 93 TYR A N 1
ATOM 746 C CA . TYR A 1 93 ? 1.303 0.881 -10.904 1.00 98.62 93 TYR A CA 1
ATOM 747 C C . TYR A 1 93 ? 0.801 1.164 -9.490 1.00 98.62 93 TYR A C 1
ATOM 749 O O . TYR A 1 93 ? 1.124 2.214 -8.916 1.00 98.62 93 TYR A O 1
ATOM 757 N N . GLU A 1 94 ? 0.037 0.231 -8.928 1.00 98.50 94 GLU A N 1
ATOM 758 C CA . GLU A 1 94 ? -0.633 0.430 -7.644 1.00 98.50 94 GLU A CA 1
ATOM 759 C C . GLU A 1 94 ? -0.732 -0.834 -6.781 1.00 98.50 94 GLU A C 1
ATOM 761 O O . GLU A 1 94 ? -0.756 -1.965 -7.263 1.00 98.50 94 GLU A O 1
ATOM 766 N N . TYR A 1 95 ? -0.813 -0.633 -5.464 1.00 98.62 95 TYR A N 1
ATOM 767 C CA . TYR A 1 95 ? -1.077 -1.701 -4.505 1.00 98.62 95 TYR A CA 1
ATOM 768 C C . TYR A 1 95 ? -2.071 -1.251 -3.432 1.00 98.62 95 TYR A C 1
ATOM 770 O O . TYR A 1 95 ? -1.846 -0.257 -2.745 1.00 98.62 95 TYR A O 1
ATOM 778 N N . ASN A 1 96 ? -3.157 -2.007 -3.260 1.00 98.38 96 ASN A N 1
ATOM 779 C CA . ASN A 1 96 ? -4.130 -1.789 -2.189 1.00 98.38 96 ASN A CA 1
ATOM 780 C C . ASN A 1 96 ? -3.700 -2.553 -0.934 1.00 98.38 96 ASN A C 1
ATOM 782 O O . ASN A 1 96 ? -3.858 -3.771 -0.849 1.00 98.38 96 ASN A O 1
ATOM 786 N N . TRP A 1 97 ? -3.162 -1.831 0.043 1.00 98.06 97 TRP A N 1
ATOM 787 C CA . TRP A 1 97 ? -2.707 -2.385 1.308 1.00 98.06 97 TRP A CA 1
ATOM 788 C C . TRP A 1 97 ? -3.834 -2.390 2.341 1.00 98.06 97 TRP A C 1
ATOM 790 O O . TRP A 1 97 ? -4.334 -1.335 2.725 1.00 98.06 97 TRP A O 1
ATOM 800 N N . ASN A 1 98 ? -4.226 -3.579 2.809 1.00 96.06 98 ASN A N 1
ATOM 801 C CA . ASN A 1 98 ? -5.135 -3.709 3.944 1.00 96.06 98 ASN A CA 1
ATOM 802 C C . ASN A 1 98 ? -4.373 -3.534 5.270 1.00 96.06 98 ASN A C 1
ATOM 804 O O . ASN A 1 98 ? -3.634 -4.435 5.684 1.00 96.06 98 ASN A O 1
ATOM 808 N N . THR A 1 99 ? -4.585 -2.400 5.940 1.00 96.25 99 THR A N 1
ATOM 809 C CA . THR A 1 99 ? -3.952 -2.059 7.216 1.00 96.25 99 THR A CA 1
ATOM 810 C C . THR A 1 99 ? -4.731 -2.553 8.431 1.00 96.25 99 THR A C 1
ATOM 812 O O . THR A 1 99 ? -4.189 -2.490 9.527 1.00 96.25 99 THR A O 1
ATOM 815 N N . THR A 1 100 ? -5.962 -3.067 8.294 1.00 92.19 100 THR A N 1
ATOM 816 C CA . THR A 1 100 ? -6.817 -3.428 9.452 1.00 92.19 100 THR A CA 1
ATOM 817 C C . THR A 1 100 ? -6.268 -4.569 10.307 1.00 92.19 100 THR A C 1
ATOM 819 O O . THR A 1 100 ? -6.777 -4.824 11.390 1.00 92.19 100 THR A O 1
ATOM 822 N N . GLN A 1 101 ? -5.272 -5.290 9.797 1.00 90.00 101 GLN A N 1
ATOM 823 C CA . GLN A 1 101 ? -4.600 -6.405 10.468 1.00 90.00 101 GLN A CA 1
ATOM 824 C C . GLN A 1 101 ? -3.394 -5.977 11.320 1.00 90.00 101 GLN A C 1
ATOM 826 O O . GLN A 1 101 ? -2.768 -6.830 11.939 1.00 90.00 101 GLN A O 1
ATOM 831 N N . TYR A 1 102 ? -3.045 -4.689 11.310 1.00 93.75 102 TYR A N 1
ATOM 832 C CA . TYR A 1 102 ? -1.903 -4.143 12.038 1.00 93.75 102 TYR A CA 1
ATOM 833 C C . TYR A 1 102 ? -2.373 -3.354 13.260 1.00 93.75 102 TYR A C 1
ATOM 835 O O . TYR A 1 102 ? -3.443 -2.738 13.240 1.00 93.75 102 TYR A O 1
ATOM 843 N N . ASP A 1 103 ? -1.549 -3.372 14.307 1.00 93.06 103 ASP A N 1
ATOM 844 C CA . ASP A 1 103 ? -1.818 -2.675 15.561 1.00 93.06 103 ASP A CA 1
ATOM 845 C C . ASP A 1 103 ? -1.794 -1.154 15.386 1.00 93.06 103 ASP A C 1
ATOM 847 O O . ASP A 1 103 ? -0.992 -0.598 14.632 1.00 93.06 103 ASP A O 1
ATOM 851 N N . ASP A 1 104 ? -2.644 -0.457 16.133 1.00 93.62 104 ASP A N 1
ATOM 852 C CA . ASP A 1 104 ? -2.681 1.003 16.117 1.00 93.62 104 ASP A CA 1
ATOM 853 C C . ASP A 1 104 ? -1.378 1.596 16.675 1.00 93.62 104 ASP A C 1
ATOM 855 O O . ASP A 1 104 ? -0.862 1.169 17.708 1.00 93.62 104 ASP A O 1
ATOM 859 N N . GLY A 1 105 ? -0.847 2.605 15.989 1.00 95.00 105 GLY A N 1
ATOM 860 C CA . GLY A 1 105 ? 0.438 3.230 16.288 1.00 95.00 105 GLY A CA 1
ATOM 861 C C . GLY A 1 105 ? 1.656 2.455 15.781 1.00 95.00 105 GLY A C 1
ATOM 862 O O . GLY A 1 105 ? 2.771 2.942 15.957 1.00 95.00 105 GLY A O 1
ATOM 863 N N . SER A 1 106 ? 1.476 1.286 15.153 1.00 97.06 106 SER A N 1
ATOM 864 C CA . SER A 1 106 ? 2.585 0.572 14.516 1.00 97.06 106 SER A CA 1
ATOM 865 C C . SER A 1 106 ? 3.145 1.356 13.327 1.00 97.06 106 SER A C 1
ATOM 867 O O . SER A 1 106 ? 2.426 2.043 12.595 1.00 97.06 106 SER A O 1
ATOM 869 N N . GLU A 1 107 ? 4.461 1.270 13.176 1.00 98.50 107 GLU A N 1
ATOM 870 C CA . GLU A 1 107 ? 5.252 1.945 12.156 1.00 98.50 107 GLU A CA 1
ATOM 871 C C . GLU A 1 107 ? 5.671 0.936 11.087 1.00 98.50 107 GLU A C 1
ATOM 873 O O . GLU A 1 107 ? 6.243 -0.102 11.417 1.00 98.50 107 GLU A O 1
ATOM 878 N N . HIS A 1 108 ? 5.424 1.262 9.817 1.00 98.56 108 HIS A N 1
ATOM 879 C CA . HIS A 1 108 ? 5.782 0.410 8.685 1.00 98.56 108 HIS A CA 1
ATOM 880 C C . HIS A 1 108 ? 6.537 1.181 7.613 1.00 98.56 108 HIS A C 1
ATOM 882 O O . HIS A 1 108 ? 6.127 2.269 7.193 1.00 98.56 108 HIS A O 1
ATOM 888 N N . ILE A 1 109 ? 7.625 0.592 7.124 1.00 98.69 109 ILE A N 1
ATOM 889 C CA . ILE A 1 109 ? 8.421 1.169 6.041 1.00 98.69 109 ILE A CA 1
ATOM 890 C C . ILE A 1 109 ? 7.943 0.596 4.712 1.00 98.69 109 ILE A C 1
ATOM 892 O O . ILE A 1 109 ? 8.068 -0.601 4.457 1.00 98.69 109 ILE A O 1
ATOM 896 N N . VAL A 1 110 ? 7.450 1.469 3.834 1.00 98.81 110 VAL A N 1
ATOM 897 C CA . VAL A 1 110 ? 7.051 1.118 2.470 1.00 98.81 110 VAL A CA 1
ATOM 898 C C . VAL A 1 110 ? 8.141 1.541 1.495 1.00 98.81 110 VAL A C 1
ATOM 900 O O . VAL A 1 110 ? 8.554 2.703 1.461 1.00 98.81 110 VAL A O 1
ATOM 903 N N . LYS A 1 111 ? 8.580 0.598 0.662 1.00 98.69 111 LYS A N 1
ATOM 904 C CA . LYS A 1 111 ? 9.507 0.845 -0.448 1.00 98.69 111 LYS A CA 1
ATOM 905 C C . LYS A 1 111 ? 9.041 0.107 -1.695 1.00 98.69 111 LYS A C 1
ATOM 907 O O . LYS A 1 111 ? 8.335 -0.899 -1.610 1.00 98.69 111 LYS A O 1
ATOM 912 N N . VAL A 1 112 ? 9.452 0.600 -2.856 1.00 98.81 112 VAL A N 1
ATOM 913 C CA . VAL A 1 112 ? 9.177 -0.062 -4.132 1.00 98.81 112 VAL A CA 1
ATOM 914 C C . VAL A 1 112 ? 10.444 -0.175 -4.964 1.00 98.81 112 VAL A C 1
ATOM 916 O O . VAL A 1 112 ? 11.317 0.689 -4.895 1.00 98.81 112 VAL A O 1
ATOM 919 N N . ILE A 1 113 ? 10.537 -1.227 -5.771 1.00 98.81 113 ILE A N 1
ATOM 920 C CA . ILE A 1 113 ? 11.608 -1.396 -6.755 1.00 98.81 113 ILE A CA 1
ATOM 921 C C . ILE A 1 113 ? 10.971 -1.442 -8.138 1.00 98.81 113 ILE A C 1
ATOM 923 O O . ILE A 1 113 ? 10.121 -2.288 -8.404 1.00 98.81 113 ILE A O 1
ATOM 927 N N . SER A 1 114 ? 11.375 -0.530 -9.019 1.00 98.81 114 SER A N 1
ATOM 928 C CA . SER A 1 114 ? 10.955 -0.538 -10.422 1.00 98.81 114 SER A CA 1
ATOM 929 C C . SER A 1 114 ? 12.013 -1.231 -11.270 1.00 98.81 114 SER A C 1
ATOM 931 O O . SER A 1 114 ? 13.206 -0.981 -11.082 1.00 98.81 114 SER A O 1
ATOM 933 N N . TYR A 1 115 ? 11.574 -2.082 -12.195 1.00 98.62 115 TYR A N 1
ATOM 934 C CA . TYR A 1 115 ? 12.407 -2.790 -13.163 1.00 98.62 115 TYR A CA 1
ATOM 935 C C . TYR A 1 115 ? 11.993 -2.404 -14.580 1.00 98.62 115 TYR A C 1
ATOM 937 O O . TYR A 1 115 ? 10.805 -2.429 -14.913 1.00 98.62 115 TYR A O 1
ATOM 945 N N . ASP A 1 116 ? 12.965 -2.100 -15.434 1.00 97.94 116 ASP A N 1
ATOM 946 C CA . ASP A 1 116 ? 12.737 -1.891 -16.864 1.00 97.94 116 ASP A CA 1
ATOM 947 C C . ASP A 1 116 ? 12.658 -3.227 -17.639 1.00 97.94 116 ASP A C 1
ATOM 949 O O . ASP A 1 116 ? 12.755 -4.322 -17.078 1.00 97.94 116 ASP A O 1
ATOM 953 N N . ASN A 1 117 ? 12.478 -3.151 -18.959 1.00 95.75 117 ASN A N 1
ATOM 954 C CA . ASN A 1 117 ? 12.422 -4.325 -19.845 1.00 95.75 117 ASN A CA 1
ATOM 955 C C . ASN A 1 117 ? 13.773 -5.039 -20.072 1.00 95.75 117 ASN A C 1
ATOM 957 O O . ASN A 1 117 ? 13.817 -6.054 -20.769 1.00 95.75 117 ASN A O 1
ATOM 961 N N . PHE A 1 118 ? 14.864 -4.510 -19.519 1.00 94.00 118 PHE A N 1
ATOM 962 C CA . PHE A 1 118 ? 16.227 -5.038 -19.609 1.00 94.00 118 PHE A CA 1
ATOM 963 C C . PHE A 1 118 ? 16.788 -5.434 -18.230 1.00 94.00 118 PHE A C 1
ATOM 965 O O . PHE A 1 118 ? 17.977 -5.743 -18.120 1.00 94.00 118 PHE A O 1
ATOM 972 N N . ASP A 1 119 ? 15.923 -5.468 -17.210 1.00 93.19 119 ASP A N 1
ATOM 973 C CA . ASP A 1 119 ? 16.214 -5.760 -15.806 1.00 93.19 119 ASP A CA 1
ATOM 974 C C . ASP A 1 119 ? 17.203 -4.788 -15.132 1.00 93.19 119 ASP A C 1
ATOM 976 O O . ASP A 1 119 ? 17.798 -5.115 -14.099 1.00 93.19 119 ASP A O 1
ATOM 980 N N . ASN A 1 120 ? 17.340 -3.564 -15.653 1.00 96.00 120 ASN A N 1
ATOM 981 C CA . ASN A 1 120 ? 17.850 -2.468 -14.837 1.00 96.00 120 ASN A CA 1
ATOM 982 C C . ASN A 1 120 ? 16.794 -2.114 -13.784 1.00 96.00 120 ASN A C 1
ATOM 984 O O . ASN A 1 120 ? 15.591 -2.151 -14.051 1.00 96.00 120 ASN A O 1
ATOM 988 N N . SER A 1 121 ? 17.241 -1.740 -12.587 1.00 98.38 121 SER A N 1
ATOM 989 C CA . SER A 1 121 ? 16.340 -1.503 -11.462 1.00 98.38 121 SER A CA 1
ATOM 990 C C . SER A 1 121 ? 16.742 -0.306 -10.620 1.00 98.38 121 SER A C 1
ATOM 992 O O . SER A 1 121 ? 17.934 -0.068 -10.420 1.00 98.38 121 SER A O 1
ATOM 994 N N . THR A 1 122 ? 15.744 0.350 -10.035 1.00 98.81 122 THR A N 1
ATOM 995 C CA . THR A 1 122 ? 15.925 1.402 -9.028 1.00 98.81 122 THR A CA 1
ATOM 996 C C . THR A 1 122 ? 14.973 1.161 -7.865 1.00 98.81 122 THR A C 1
ATOM 998 O O . THR A 1 122 ? 13.799 0.861 -8.078 1.00 98.81 122 THR A O 1
ATOM 1001 N N . GLU A 1 123 ? 15.478 1.306 -6.642 1.00 98.75 123 GLU A N 1
ATOM 1002 C CA . GLU A 1 123 ? 14.676 1.338 -5.416 1.00 98.75 123 GLU A CA 1
ATOM 1003 C C . GLU A 1 123 ? 14.250 2.784 -5.117 1.00 98.75 123 GLU A C 1
ATOM 1005 O O . GLU A 1 123 ? 15.032 3.723 -5.297 1.00 98.75 123 GLU A O 1
ATOM 1010 N N . SER A 1 124 ? 13.003 2.981 -4.689 1.00 98.69 124 SER A N 1
ATOM 1011 C CA . SER A 1 124 ? 12.505 4.296 -4.285 1.00 98.69 124 SER A CA 1
ATOM 1012 C C . SER A 1 124 ? 13.149 4.772 -2.984 1.00 98.69 124 SER A C 1
ATOM 1014 O O . SER A 1 124 ? 13.657 3.985 -2.190 1.00 98.69 124 SER A O 1
ATOM 1016 N N . GLN A 1 125 ? 13.031 6.069 -2.691 1.00 98.19 125 GLN A N 1
ATOM 1017 C CA . GLN A 1 125 ? 13.143 6.499 -1.296 1.00 98.19 125 GLN A CA 1
ATOM 1018 C C . GLN A 1 125 ? 12.039 5.808 -0.472 1.00 98.19 125 GLN A C 1
ATOM 1020 O O . GLN A 1 125 ? 10.898 5.747 -0.951 1.00 98.19 125 GLN A O 1
ATOM 1025 N N . PRO A 1 126 ? 12.352 5.261 0.715 1.00 98.19 126 PRO A N 1
ATOM 1026 C CA . PRO A 1 126 ? 11.346 4.659 1.576 1.00 98.19 126 PRO A CA 1
ATOM 1027 C C . PRO A 1 126 ? 10.462 5.739 2.205 1.00 98.19 126 PRO A C 1
ATOM 1029 O O . PRO A 1 126 ? 10.923 6.847 2.495 1.00 98.19 126 PRO A O 1
ATOM 1032 N N . ILE A 1 127 ? 9.201 5.401 2.461 1.00 98.62 127 ILE A N 1
ATOM 1033 C CA . ILE A 1 127 ? 8.300 6.216 3.281 1.00 98.62 127 ILE A CA 1
ATOM 1034 C C . ILE A 1 127 ? 7.902 5.440 4.534 1.00 98.62 127 ILE A C 1
ATOM 1036 O O . ILE A 1 127 ? 7.677 4.234 4.480 1.00 98.62 127 ILE A O 1
ATOM 1040 N N . LEU A 1 128 ? 7.811 6.140 5.659 1.00 98.62 128 LEU A N 1
ATOM 1041 C CA . LEU A 1 128 ? 7.253 5.617 6.900 1.00 98.62 128 LEU A CA 1
ATOM 1042 C C . LEU A 1 128 ? 5.745 5.882 6.915 1.00 98.62 128 LEU A C 1
ATOM 1044 O O . LEU A 1 128 ? 5.338 7.022 6.706 1.00 98.62 128 LEU A O 1
ATOM 1048 N N . LEU A 1 129 ? 4.924 4.873 7.184 1.00 98.69 129 LEU A N 1
ATOM 1049 C CA . LEU A 1 129 ? 3.489 5.028 7.426 1.00 98.69 129 LEU A CA 1
ATOM 1050 C C . LEU A 1 129 ? 3.146 4.521 8.827 1.00 98.69 129 LEU A C 1
ATOM 1052 O O . LEU A 1 129 ? 3.706 3.523 9.277 1.00 98.69 129 LEU A O 1
ATOM 1056 N N . ILE A 1 130 ? 2.235 5.220 9.502 1.00 98.38 130 ILE A N 1
ATOM 1057 C CA . ILE A 1 130 ? 1.803 4.907 10.869 1.00 98.38 130 ILE A CA 1
ATOM 1058 C C . ILE A 1 130 ? 0.347 4.456 10.826 1.00 98.38 130 ILE A C 1
ATOM 1060 O O . ILE A 1 130 ? -0.497 5.130 10.235 1.00 98.38 130 ILE A O 1
ATOM 1064 N N . ILE A 1 131 ? 0.035 3.321 11.44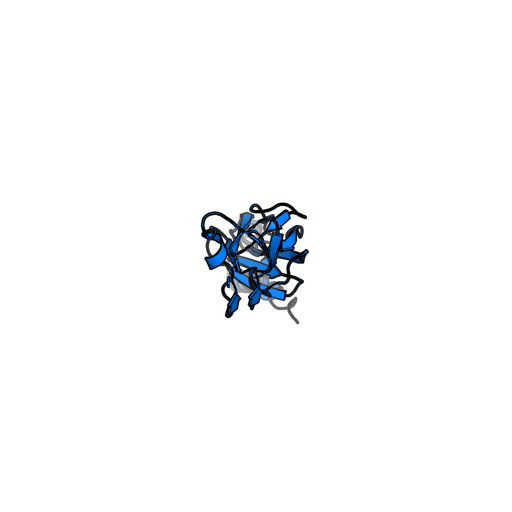0 1.00 98.00 131 ILE A N 1
ATOM 1065 C CA . ILE A 1 131 ? -1.319 2.763 11.402 1.00 98.00 131 ILE A CA 1
ATOM 1066 C C . ILE A 1 131 ? -2.217 3.436 12.439 1.00 98.00 131 ILE A C 1
ATOM 1068 O O . ILE A 1 131 ? -1.839 3.577 13.598 1.00 98.00 131 ILE A O 1
ATOM 1072 N N . ASP A 1 132 ? -3.427 3.827 12.039 1.00 96.69 132 ASP A N 1
ATOM 1073 C CA . ASP A 1 132 ? -4.474 4.302 12.951 1.00 96.69 132 ASP A C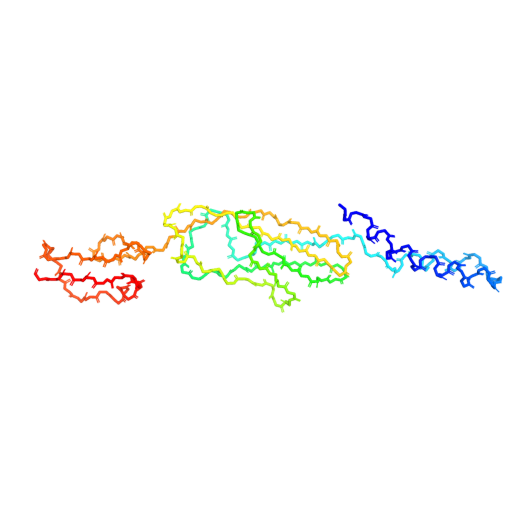A 1
ATOM 1074 C C . ASP A 1 132 ? -5.853 3.748 12.562 1.00 96.69 132 ASP A C 1
ATOM 1076 O O . ASP A 1 132 ? -6.694 4.445 11.992 1.00 96.69 132 ASP A O 1
ATOM 1080 N N . ASN A 1 133 ? -6.102 2.476 12.870 1.00 94.50 133 ASN A N 1
ATOM 1081 C CA . ASN A 1 133 ? -7.394 1.821 12.679 1.00 94.50 133 ASN A CA 1
ATOM 1082 C C . ASN A 1 133 ? -8.307 1.984 13.906 1.00 94.50 133 ASN A C 1
ATOM 1084 O O . ASN A 1 133 ? -9.041 1.058 14.256 1.00 94.50 133 ASN A O 1
ATOM 1088 N N . ARG A 1 134 ? -8.296 3.141 14.576 1.00 93.75 134 ARG A N 1
ATOM 1089 C CA . ARG A 1 134 ? -9.218 3.398 15.690 1.00 93.75 134 ARG A CA 1
ATOM 1090 C C . ARG A 1 134 ? -10.530 4.006 15.211 1.00 93.75 134 ARG A C 1
ATOM 1092 O O . ARG A 1 134 ? -10.581 4.778 14.255 1.00 93.75 134 ARG A O 1
ATOM 1099 N N . VAL A 1 135 ? -11.601 3.695 15.930 1.00 92.38 135 VAL A N 1
ATOM 1100 C CA . VAL A 1 135 ? -12.920 4.310 15.783 1.00 92.38 135 VAL A CA 1
ATOM 1101 C C . VAL A 1 135 ? -13.168 5.229 16.964 1.00 92.38 135 VAL A C 1
ATOM 1103 O O . VAL A 1 135 ? -12.999 4.820 18.111 1.00 92.38 135 VAL A O 1
ATOM 1106 N N . TYR A 1 136 ? -13.601 6.456 16.689 1.00 90.81 136 TYR A N 1
ATOM 1107 C CA . TYR A 1 136 ? -14.045 7.375 17.727 1.00 90.81 136 TYR A CA 1
ATOM 1108 C C . TYR A 1 136 ? -15.522 7.130 18.041 1.00 90.81 136 TYR A C 1
ATOM 1110 O O . TYR A 1 136 ? -16.386 7.399 17.206 1.00 90.81 136 TYR A O 1
ATOM 1118 N N . LEU A 1 137 ? -15.816 6.610 19.231 1.00 90.62 137 LEU A N 1
ATOM 1119 C CA . LEU A 1 137 ? -17.173 6.324 19.689 1.00 90.62 137 LEU A CA 1
ATOM 1120 C C . LEU A 1 137 ? -17.387 6.975 21.053 1.00 90.62 137 LEU A C 1
ATOM 1122 O O . LEU A 1 137 ? -16.611 6.766 21.978 1.00 90.62 137 LEU A O 1
ATOM 1126 N N . TRP A 1 138 ? -18.454 7.765 21.181 1.00 88.56 138 TRP A N 1
ATOM 1127 C CA . TRP A 1 138 ? -18.901 8.342 22.458 1.00 88.56 138 TRP A CA 1
ATOM 1128 C C . TRP A 1 138 ? -17.823 9.043 23.305 1.00 88.56 138 TRP A C 1
ATOM 1130 O O . TRP A 1 138 ? -17.916 9.052 24.527 1.00 88.56 138 TRP A O 1
ATOM 1140 N N . GLY A 1 139 ? -16.829 9.673 22.676 1.00 87.06 139 GLY A N 1
ATOM 1141 C CA . GLY A 1 139 ? -15.780 10.408 23.390 1.00 87.06 139 GLY A CA 1
ATOM 1142 C C . GLY A 1 139 ? -14.422 9.712 23.417 1.00 87.06 139 GLY A C 1
ATOM 1143 O O . GLY A 1 139 ? -13.419 10.381 23.650 1.00 87.06 139 GLY A O 1
ATOM 1144 N N . GLU A 1 140 ? -14.381 8.417 23.107 1.00 90.06 140 GLU A N 1
ATOM 1145 C CA . GLU A 1 140 ? -13.210 7.558 23.274 1.00 90.06 140 GLU A CA 1
ATOM 1146 C C . GLU A 1 140 ? -12.800 6.885 21.958 1.00 90.06 140 GLU A C 1
ATOM 1148 O O . GLU A 1 140 ? -13.598 6.745 21.027 1.00 90.06 140 GLU A O 1
ATOM 1153 N N . TYR A 1 141 ? -11.536 6.462 21.876 1.00 91.00 141 TYR A N 1
ATOM 1154 C CA . TYR A 1 141 ? -11.003 5.727 20.728 1.00 91.00 141 TYR A CA 1
ATOM 1155 C C . TYR A 1 141 ? -10.933 4.227 21.015 1.00 91.00 141 TYR A C 1
ATOM 1157 O O . TYR A 1 141 ? -10.345 3.804 22.008 1.00 91.00 141 TYR A O 1
ATOM 1165 N N . TYR A 1 142 ? -11.459 3.427 20.091 1.00 92.00 142 TYR A N 1
ATOM 1166 C CA . TYR A 1 142 ? -11.483 1.967 20.168 1.00 92.00 142 TYR A CA 1
ATOM 1167 C C . TYR A 1 142 ? -10.761 1.357 18.973 1.00 92.00 142 TYR A C 1
ATOM 1169 O O . TYR A 1 142 ? -10.965 1.794 17.844 1.00 92.00 142 TYR A O 1
ATOM 1177 N N . SER A 1 143 ? -9.930 0.345 19.204 1.00 92.31 143 SER A N 1
ATOM 1178 C CA . SER A 1 143 ? -9.198 -0.334 18.132 1.00 92.31 143 SER A CA 1
ATOM 1179 C C . SER A 1 143 ? -10.131 -1.234 17.322 1.00 92.31 143 SER A C 1
ATOM 1181 O O . SER A 1 143 ? -10.785 -2.110 17.889 1.00 92.31 143 SER A O 1
ATOM 1183 N N . VAL A 1 144 ? -10.159 -1.083 15.992 1.00 91.25 144 VAL A N 1
ATOM 1184 C CA . VAL A 1 144 ? -10.944 -1.972 15.110 1.00 91.25 144 VAL A CA 1
ATOM 1185 C C . VAL A 1 144 ? -10.519 -3.435 15.247 1.00 91.25 144 VAL A C 1
ATOM 1187 O O . VAL A 1 144 ? -11.363 -4.327 15.162 1.00 91.25 144 VAL A O 1
ATOM 1190 N N . LEU A 1 145 ? -9.227 -3.681 15.468 1.00 89.12 145 LEU A N 1
ATOM 1191 C CA . LEU A 1 145 ? -8.674 -5.028 15.549 1.00 89.12 145 LEU A CA 1
ATOM 1192 C C . LEU A 1 145 ? -8.974 -5.684 16.903 1.00 89.12 145 LEU A C 1
ATOM 1194 O O . LEU A 1 145 ? -9.395 -6.839 16.947 1.00 89.12 145 LEU A O 1
ATOM 1198 N N . ASN A 1 146 ? -8.783 -4.939 17.994 1.00 90.44 146 ASN A N 1
ATOM 1199 C CA . ASN A 1 146 ? -8.703 -5.511 19.340 1.00 90.44 146 ASN A CA 1
ATOM 1200 C C . ASN A 1 146 ? -9.998 -5.390 20.163 1.00 90.44 146 ASN A C 1
ATOM 1202 O O . ASN A 1 146 ? -10.153 -6.089 21.166 1.00 90.44 146 ASN A O 1
ATOM 1206 N N . THR A 1 147 ? -10.945 -4.531 19.776 1.00 93.25 147 THR A N 1
ATOM 1207 C CA . THR A 1 147 ? -12.193 -4.356 20.532 1.00 93.25 147 THR A CA 1
ATOM 1208 C C . THR A 1 147 ? -13.188 -5.487 20.239 1.00 93.25 147 THR A C 1
ATOM 1210 O O . THR A 1 147 ? -13.819 -5.522 19.185 1.00 93.25 147 THR A O 1
ATOM 1213 N N . THR A 1 148 ? -13.342 -6.402 21.202 1.00 95.69 148 THR A N 1
ATOM 1214 C CA . THR A 1 148 ? -14.266 -7.558 21.141 1.00 95.69 148 THR A CA 1
ATOM 1215 C C . THR A 1 148 ? -15.479 -7.426 22.057 1.00 95.69 148 THR A C 1
ATOM 1217 O O . THR A 1 148 ? -16.519 -8.040 21.811 1.00 95.69 148 THR A O 1
ATOM 1220 N N . GLU A 1 149 ? -15.371 -6.586 23.077 1.00 94.44 149 GLU A N 1
ATOM 1221 C CA . GLU A 1 149 ? -16.436 -6.238 24.002 1.00 94.44 149 GLU A CA 1
ATOM 1222 C C . GLU A 1 149 ? -16.431 -4.728 24.217 1.00 94.44 149 GLU A C 1
ATOM 1224 O O . GLU A 1 149 ? -15.373 -4.107 24.342 1.00 94.44 149 GLU A O 1
ATOM 1229 N N . LEU A 1 150 ? -17.625 -4.145 24.242 1.00 92.81 150 LEU A N 1
ATOM 1230 C CA . LEU A 1 150 ? -17.833 -2.746 24.555 1.00 92.81 150 LEU A CA 1
ATOM 1231 C C . LEU A 1 150 ? -18.903 -2.645 25.638 1.00 92.81 150 LEU A C 1
ATOM 1233 O O . LEU A 1 150 ? -20.091 -2.829 25.370 1.00 92.81 150 LEU A O 1
ATOM 1237 N N . ASP A 1 151 ? -18.465 -2.374 26.866 1.00 90.56 151 ASP A N 1
ATOM 1238 C CA . ASP A 1 151 ? -19.358 -2.169 28.000 1.00 90.56 151 ASP A CA 1
ATOM 1239 C C . ASP A 1 151 ? -19.607 -0.679 28.235 1.00 90.56 151 ASP A C 1
ATOM 1241 O O . ASP A 1 151 ? -18.704 0.089 28.568 1.00 90.56 151 ASP A O 1
ATOM 1245 N N . LEU A 1 152 ? -20.860 -0.282 28.037 1.00 87.81 152 LEU A N 1
ATOM 1246 C CA . LEU A 1 152 ? -21.366 1.071 28.201 1.00 87.81 152 LEU A CA 1
ATOM 1247 C C . LEU A 1 152 ? -22.488 1.150 29.247 1.00 87.81 152 LEU A C 1
ATOM 1249 O O . LEU A 1 152 ? -23.072 2.220 29.405 1.00 87.81 152 LEU A O 1
ATOM 1253 N N . SER A 1 153 ? -22.761 0.061 29.978 1.00 87.44 153 SER A N 1
ATOM 1254 C CA . SER A 1 153 ? -23.820 -0.044 31.002 1.00 87.44 153 SER A CA 1
ATOM 1255 C C . SER A 1 153 ? -23.758 1.052 32.065 1.00 87.44 153 SER A C 1
ATOM 1257 O O . SER A 1 153 ? -24.770 1.583 32.513 1.00 87.44 153 SER A O 1
ATOM 1259 N N . SER A 1 154 ? -22.541 1.415 32.467 1.00 84.38 154 SER A N 1
ATOM 1260 C CA . SER A 1 154 ? -22.292 2.383 33.537 1.00 84.38 154 SER A CA 1
ATOM 1261 C C . SER A 1 154 ? -22.136 3.820 33.034 1.00 84.38 154 SER A C 1
ATOM 1263 O O . SER A 1 154 ? -21.878 4.727 33.827 1.00 84.38 154 SER A O 1
ATOM 1265 N N . ASN A 1 155 ? -22.272 4.049 31.726 1.00 79.69 155 ASN A N 1
ATOM 1266 C CA . ASN A 1 155 ? -22.075 5.363 31.136 1.00 79.69 155 ASN A CA 1
ATOM 1267 C C . ASN A 1 155 ? -23.393 6.143 31.044 1.00 79.69 155 ASN A C 1
ATOM 1269 O O . ASN A 1 155 ? -24.473 5.591 30.875 1.00 79.69 155 ASN A O 1
ATOM 1273 N N . GLN A 1 156 ? -23.304 7.473 31.087 1.00 81.94 156 GLN A N 1
ATOM 1274 C CA . GLN A 1 156 ? -24.449 8.373 30.878 1.00 81.94 156 GLN A CA 1
ATOM 1275 C C . GLN A 1 156 ? -24.679 8.661 29.384 1.00 81.94 156 GLN A C 1
ATOM 1277 O O . GLN A 1 156 ? -25.023 9.782 29.000 1.00 81.94 156 GLN A O 1
ATOM 1282 N N . ILE A 1 157 ? -24.419 7.675 28.521 1.00 79.88 157 ILE A N 1
ATOM 1283 C CA . ILE A 1 157 ? -24.479 7.865 27.072 1.00 79.88 157 ILE A CA 1
ATOM 1284 C C . ILE A 1 157 ? -25.932 8.114 26.664 1.00 79.88 157 ILE A C 1
ATOM 1286 O O . ILE A 1 157 ? -26.830 7.322 26.937 1.00 79.88 157 ILE A O 1
ATOM 1290 N N . THR A 1 158 ? -26.155 9.244 25.998 1.00 81.38 158 THR A N 1
ATOM 1291 C CA . THR A 1 158 ? -27.442 9.621 25.406 1.00 81.38 158 THR A CA 1
ATOM 1292 C C . THR A 1 158 ? -27.277 9.805 23.898 1.00 81.38 158 THR A C 1
ATOM 1294 O O . THR A 1 158 ? -26.164 9.962 23.396 1.00 81.38 158 THR A O 1
ATOM 1297 N N . GLY A 1 159 ? -28.389 9.783 23.162 1.00 84.44 159 GLY A N 1
ATOM 1298 C CA . GLY A 1 159 ? -28.393 9.943 21.706 1.00 84.44 159 GLY A CA 1
ATOM 1299 C C . GLY A 1 159 ? -28.412 8.617 20.943 1.00 84.44 159 GLY A C 1
ATOM 1300 O O . GLY A 1 159 ? -28.761 7.570 21.482 1.00 84.44 159 GLY A O 1
ATOM 1301 N N . SER A 1 160 ? -28.108 8.683 19.647 1.00 88.38 160 SER A N 1
ATOM 1302 C CA . SER A 1 160 ? -28.088 7.520 18.758 1.00 88.38 160 SER A CA 1
ATOM 1303 C C . SER A 1 160 ? -26.766 6.762 18.839 1.00 88.38 160 SER A C 1
ATOM 1305 O O . SER A 1 160 ? -25.716 7.359 19.070 1.00 88.38 160 SER A O 1
ATOM 1307 N N . ILE A 1 161 ? -26.809 5.462 18.548 1.00 87.69 161 ILE A N 1
ATOM 1308 C CA . ILE A 1 161 ? -25.603 4.663 18.316 1.00 87.69 161 ILE A CA 1
ATOM 1309 C C . ILE A 1 161 ? -24.878 5.222 17.075 1.00 87.69 161 ILE A C 1
ATOM 1311 O O . ILE A 1 161 ? -25.507 5.290 16.013 1.00 87.69 161 ILE A O 1
ATOM 1315 N N . PRO A 1 162 ? -23.601 5.639 17.179 1.00 90.81 162 PRO A N 1
ATOM 1316 C CA . PRO A 1 162 ? -22.836 6.129 16.041 1.00 90.81 162 PRO A CA 1
ATOM 1317 C C . PRO A 1 162 ? -22.730 5.048 14.958 1.00 90.81 162 PRO A C 1
ATOM 1319 O O . PRO A 1 162 ? -22.423 3.896 15.283 1.00 90.81 162 PRO A O 1
ATOM 1322 N N . PRO A 1 163 ? -22.971 5.370 13.675 1.00 92.06 163 PRO A N 1
ATOM 1323 C CA . PRO A 1 163 ? -22.882 4.388 12.597 1.00 92.06 163 PRO A CA 1
ATOM 1324 C C . PRO A 1 163 ? -21.480 3.781 12.461 1.00 92.06 163 PRO A C 1
ATOM 1326 O O . PRO A 1 163 ? -21.349 2.669 11.954 1.00 92.06 163 PRO A O 1
ATOM 1329 N N . GLU A 1 164 ? -20.443 4.470 12.934 1.00 92.81 164 GLU A N 1
ATOM 1330 C CA . GLU A 1 164 ? -19.053 4.021 12.943 1.00 92.81 164 GLU A CA 1
ATOM 1331 C C . GLU A 1 164 ? -1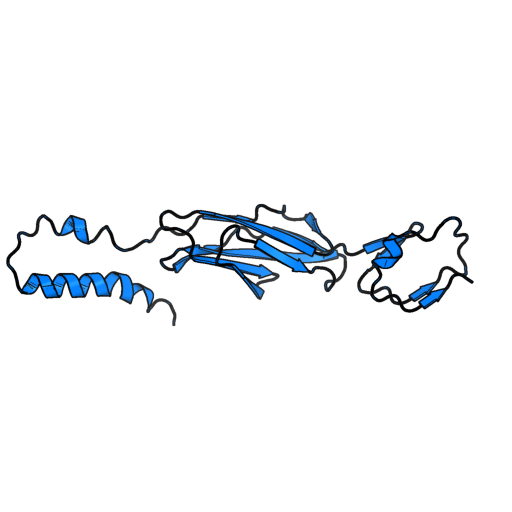8.835 2.761 13.791 1.00 92.81 164 GLU A C 1
ATOM 1333 O O . GLU A 1 164 ? -17.860 2.050 13.558 1.00 92.81 164 GLU A O 1
ATOM 1338 N N . ILE A 1 165 ? -19.756 2.407 14.701 1.00 91.50 165 ILE A N 1
ATOM 1339 C CA . ILE A 1 165 ? -19.678 1.157 15.478 1.00 91.50 165 ILE A CA 1
ATOM 1340 C C . ILE A 1 165 ? -19.562 -0.081 14.579 1.00 91.50 165 ILE A C 1
ATOM 1342 O O . ILE A 1 165 ? -18.933 -1.067 14.952 1.00 91.50 165 ILE A O 1
ATOM 1346 N N . ARG A 1 166 ? -20.104 -0.012 13.353 1.00 90.69 166 ARG A N 1
ATOM 1347 C CA . ARG A 1 166 ? -20.019 -1.086 12.352 1.00 90.69 166 ARG A CA 1
ATOM 1348 C C . ARG A 1 166 ? -18.589 -1.385 11.894 1.00 90.69 166 ARG A C 1
ATOM 1350 O O . ARG A 1 166 ? -18.361 -2.429 11.293 1.00 90.69 166 ARG A O 1
ATOM 1357 N N . ASN A 1 167 ? -17.649 -0.470 12.136 1.00 91.25 167 ASN A N 1
ATOM 1358 C CA . ASN A 1 167 ? -16.243 -0.668 11.807 1.00 91.25 167 ASN A CA 1
ATOM 1359 C C . ASN A 1 167 ? -15.555 -1.607 12.810 1.00 91.25 167 ASN A C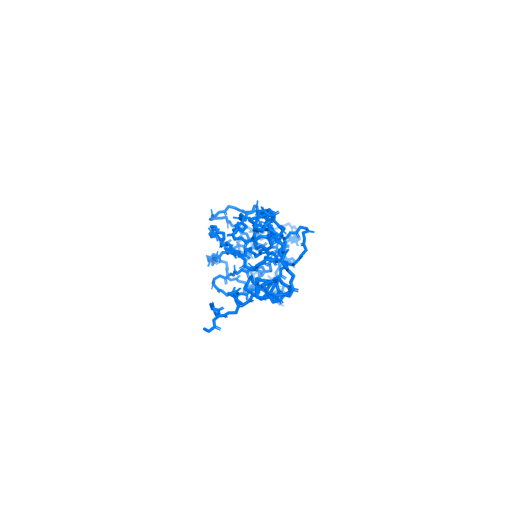 1
ATOM 1361 O O . ASN A 1 167 ? -14.534 -2.191 12.465 1.00 91.25 167 ASN A O 1
ATOM 1365 N N . LEU A 1 168 ? -16.107 -1.801 14.017 1.00 93.00 168 LEU A N 1
ATOM 1366 C CA . LEU A 1 168 ? -15.600 -2.765 15.001 1.00 93.00 168 LEU A CA 1
ATOM 1367 C C . LEU A 1 168 ? -16.009 -4.194 14.613 1.00 93.00 168 LEU A C 1
ATOM 1369 O O . LEU A 1 168 ? -16.872 -4.814 15.230 1.00 93.00 168 LEU A O 1
ATOM 1373 N N . THR A 1 169 ? -15.399 -4.715 13.550 1.00 90.94 169 THR A N 1
ATOM 1374 C CA . THR A 1 169 ? -15.765 -6.012 12.948 1.00 90.94 169 THR A CA 1
ATOM 1375 C C . THR A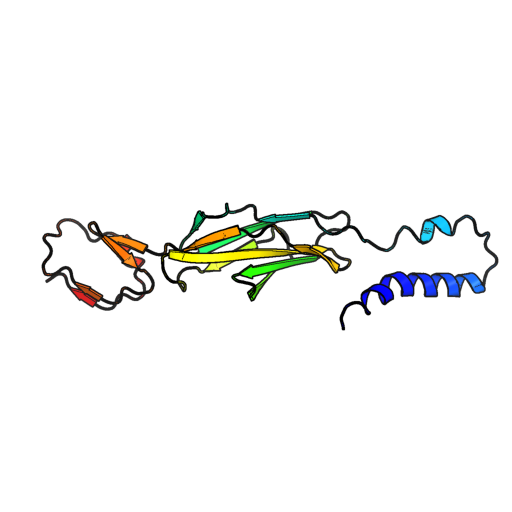 1 169 ? -15.573 -7.221 13.870 1.00 90.94 169 THR A C 1
ATOM 1377 O O . THR A 1 169 ? -16.213 -8.247 13.652 1.00 90.94 169 THR A O 1
ATOM 1380 N N . ASN A 1 170 ? -14.750 -7.091 14.917 1.00 92.50 170 ASN A N 1
ATOM 1381 C CA . ASN A 1 170 ? -14.507 -8.130 15.920 1.00 92.50 170 ASN A CA 1
ATOM 1382 C C . ASN A 1 170 ? -15.374 -7.987 17.189 1.00 92.50 170 ASN A C 1
ATOM 1384 O O . ASN A 1 170 ? -15.231 -8.792 18.110 1.00 92.50 170 ASN A O 1
ATOM 1388 N N . LEU A 1 171 ? -16.273 -6.996 17.261 1.00 95.38 171 LEU A N 1
ATOM 1389 C CA . LEU A 1 171 ? -17.147 -6.782 18.416 1.00 95.38 171 LEU A CA 1
ATOM 1390 C C . LEU A 1 171 ? -18.193 -7.905 18.530 1.00 95.38 171 LEU A C 1
ATOM 1392 O O . LEU A 1 171 ? -18.986 -8.133 17.619 1.00 95.38 171 LEU A O 1
ATOM 1396 N N . THR A 1 172 ? -18.222 -8.581 19.675 1.00 96.38 172 THR A N 1
ATOM 1397 C CA . THR A 1 172 ? -19.127 -9.709 19.969 1.00 96.38 172 THR A CA 1
ATOM 1398 C C . THR A 1 172 ? -20.087 -9.430 21.121 1.00 96.38 172 THR A C 1
ATOM 1400 O O . THR A 1 172 ? -21.164 -10.021 21.177 1.00 96.38 172 THR A O 1
ATOM 1403 N N . SER A 1 173 ? -19.719 -8.513 22.014 1.00 95.06 173 SER A N 1
ATOM 1404 C CA . SER A 1 173 ? -20.520 -8.097 23.163 1.00 95.06 173 SER A CA 1
ATOM 1405 C C . SER A 1 173 ? -20.660 -6.578 23.153 1.00 95.06 173 SER A C 1
ATOM 1407 O O . SER A 1 173 ? -19.663 -5.860 23.087 1.00 95.06 173 SER A O 1
ATOM 1409 N N . LEU A 1 174 ? -21.897 -6.087 23.196 1.00 92.44 174 LEU A N 1
ATOM 1410 C CA . LEU A 1 174 ? -22.216 -4.674 23.382 1.00 92.44 174 LEU A CA 1
ATOM 1411 C C . LEU A 1 174 ? -23.182 -4.571 24.560 1.00 92.44 174 LEU A C 1
ATOM 1413 O O . LEU A 1 174 ? -24.366 -4.885 24.419 1.00 92.44 174 LEU A O 1
ATOM 1417 N N . ASN A 1 175 ? -22.673 -4.155 25.716 1.00 90.75 175 ASN A N 1
ATOM 1418 C CA . ASN A 1 175 ? -23.482 -3.977 26.913 1.00 90.75 175 ASN A CA 1
ATOM 1419 C C . ASN A 1 175 ? -23.948 -2.518 27.010 1.00 90.75 175 ASN A C 1
ATOM 1421 O O . ASN A 1 175 ? -23.132 -1.607 27.115 1.00 90.75 175 ASN A O 1
ATOM 1425 N N . LEU A 1 176 ? -25.263 -2.303 26.947 1.00 85.50 176 LEU A N 1
ATOM 1426 C CA . LEU A 1 176 ? -25.909 -0.986 27.056 1.00 85.50 176 LEU A CA 1
ATOM 1427 C C . LEU A 1 176 ? -26.858 -0.894 28.262 1.00 85.50 176 LEU A C 1
ATOM 1429 O O . LEU A 1 176 ? -27.556 0.110 28.399 1.00 85.50 176 LEU A O 1
ATOM 1433 N N . SER A 1 177 ? -26.977 -1.972 29.045 1.00 81.44 177 SER A N 1
ATOM 1434 C CA . SER A 1 177 ? -28.028 -2.160 30.055 1.00 81.44 177 SER A CA 1
ATOM 1435 C C . SER A 1 177 ? -27.583 -1.807 31.458 1.00 81.44 177 SER A C 1
ATOM 1437 O O . SER A 1 177 ? -26.459 -2.232 31.796 1.00 81.44 177 SER A O 1
#